Protein AF-A0A2J8RSJ7-F1 (afdb_monomer_lite)

InterPro domains:
  IPR001680 WD40 repeat [PF00400] (1-14)
  IPR001680 WD40 repeat [PF00400] (22-60)
  IPR001680 WD40 repeat [PS50082] (1-14)
  IPR001680 WD40 repeat [SM00320] (20-61)
  IPR015943 WD40/YVTN repeat-like-containing domain superfamily [G3DSA:2.130.10.10] (1-77)
  IPR036322 WD40-repeat-containing domain superfamily [SSF50978] (1-73)
  IPR037363 Sec13/Seh1 family [PTHR11024] (1-69)

Structure (mmCIF, N/CA/C/O backbone):
data_AF-A0A2J8RSJ7-F1
#
_entry.id   AF-A0A2J8RSJ7-F1
#
loop_
_atom_site.group_PDB
_atom_site.id
_atom_site.type_symbol
_atom_site.label_atom_id
_atom_site.label_alt_id
_atom_site.label_comp_id
_atom_site.label_asym_id
_atom_site.label_entity_id
_atom_site.label_seq_id
_atom_site.pdbx_PDB_ins_code
_atom_site.Cartn_x
_atom_site.Cartn_y
_atom_site.Cartn_z
_atom_site.occupancy
_atom_site.B_iso_or_equiv
_atom_site.auth_seq_id
_atom_site.auth_comp_id
_atom_site.auth_asym_id
_atom_site.auth_atom_id
_atom_site.pdbx_PDB_model_num
ATOM 1 N N . MET A 1 1 ? -2.345 -1.305 7.683 1.00 92.62 1 MET A N 1
ATOM 2 C CA . MET A 1 1 ? -1.244 -0.423 7.184 1.00 92.62 1 MET A CA 1
ATOM 3 C C . MET A 1 1 ? -0.725 -0.989 5.875 1.00 92.62 1 MET A C 1
ATOM 5 O O . MET A 1 1 ? -0.497 -2.182 5.825 1.00 92.62 1 MET A O 1
ATOM 9 N N . ALA A 1 2 ? -0.483 -0.171 4.845 1.00 95.25 2 ALA A N 1
ATOM 10 C CA . ALA A 1 2 ? 0.072 -0.654 3.573 1.00 95.25 2 ALA A CA 1
ATOM 11 C C . ALA A 1 2 ? 1.490 -0.126 3.330 1.00 95.25 2 ALA A C 1
ATOM 13 O O . ALA A 1 2 ? 1.805 1.014 3.669 1.00 95.25 2 ALA A O 1
ATOM 14 N N . THR A 1 3 ? 2.328 -0.954 2.714 1.00 96.75 3 THR A N 1
ATOM 15 C CA . THR A 1 3 ? 3.715 -0.639 2.350 1.00 96.75 3 THR A CA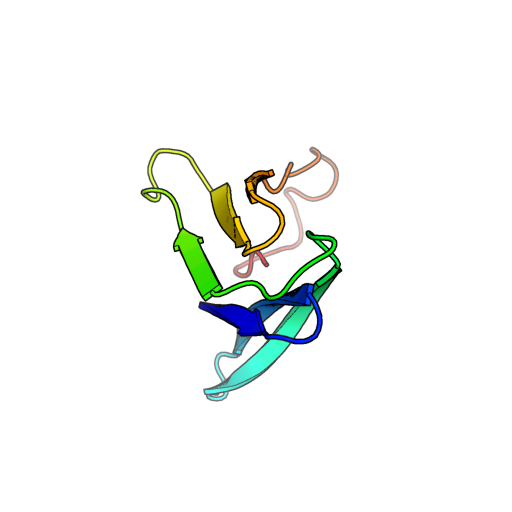 1
ATOM 16 C C . THR A 1 3 ? 3.990 -1.051 0.910 1.00 96.75 3 THR A C 1
ATOM 18 O O . THR A 1 3 ? 3.457 -2.059 0.447 1.00 96.75 3 THR A O 1
ATOM 21 N N . CYS A 1 4 ? 4.858 -0.313 0.225 1.00 96.75 4 CYS A N 1
ATOM 22 C CA . CYS A 1 4 ? 5.302 -0.605 -1.135 1.00 96.75 4 CYS A CA 1
ATOM 23 C C . CYS A 1 4 ? 6.832 -0.686 -1.209 1.00 96.75 4 CYS A C 1
ATOM 25 O O . CYS A 1 4 ? 7.524 -0.106 -0.371 1.00 96.75 4 CYS A O 1
ATOM 27 N N . SER A 1 5 ? 7.360 -1.408 -2.198 1.00 96.31 5 SER A N 1
ATOM 28 C CA . SER A 1 5 ? 8.796 -1.675 -2.317 1.00 96.31 5 SER A CA 1
ATOM 29 C C . SER A 1 5 ? 9.290 -1.628 -3.768 1.00 96.31 5 SER A C 1
ATOM 31 O O . SER A 1 5 ? 8.544 -1.825 -4.734 1.00 96.31 5 SER A O 1
ATOM 33 N N . SER A 1 6 ? 10.599 -1.411 -3.921 1.00 96.94 6 SER A N 1
ATOM 34 C CA . SER A 1 6 ? 11.311 -1.531 -5.199 1.00 96.94 6 SER A CA 1
ATOM 35 C C . SER A 1 6 ? 11.342 -2.968 -5.735 1.00 96.94 6 SER A C 1
ATOM 37 O O . SER A 1 6 ? 11.629 -3.177 -6.910 1.00 96.94 6 SER A O 1
ATOM 39 N N . ASP A 1 7 ? 11.007 -3.963 -4.907 1.00 96.31 7 ASP A N 1
ATOM 40 C CA . ASP A 1 7 ? 10.849 -5.368 -5.317 1.00 96.31 7 ASP A CA 1
ATOM 41 C C . ASP A 1 7 ? 9.541 -5.661 -6.083 1.00 96.31 7 ASP A C 1
ATOM 43 O O . ASP A 1 7 ? 9.263 -6.820 -6.406 1.00 96.31 7 ASP A O 1
ATOM 47 N N . GLN A 1 8 ? 8.774 -4.609 -6.400 1.00 96.81 8 GLN A N 1
ATOM 48 C CA . GLN A 1 8 ? 7.513 -4.635 -7.150 1.00 96.81 8 GLN A CA 1
ATOM 49 C C . GLN A 1 8 ? 6.304 -5.140 -6.343 1.00 96.81 8 GLN A C 1
ATOM 51 O O . GLN A 1 8 ? 5.226 -5.363 -6.910 1.00 96.81 8 GLN A O 1
ATOM 56 N N . SER A 1 9 ? 6.462 -5.324 -5.030 1.00 95.75 9 SER A N 1
ATOM 57 C CA . SER A 1 9 ? 5.395 -5.790 -4.149 1.00 95.75 9 SER A CA 1
ATOM 58 C C . SER A 1 9 ? 4.708 -4.673 -3.372 1.00 95.75 9 SER A C 1
ATOM 60 O O . SER A 1 9 ? 5.283 -3.625 -3.051 1.00 95.75 9 SER A O 1
ATOM 62 N N . VAL A 1 10 ? 3.445 -4.943 -3.057 1.00 97.00 10 VAL A N 1
ATOM 63 C CA . VAL A 1 10 ? 2.672 -4.246 -2.037 1.00 97.00 10 VAL A CA 1
ATOM 64 C C . VAL A 1 10 ? 2.351 -5.255 -0.945 1.00 97.00 10 VAL A C 1
ATOM 66 O O . VAL A 1 10 ? 2.022 -6.412 -1.220 1.00 97.00 10 VAL A O 1
ATOM 69 N N . LYS A 1 11 ? 2.504 -4.811 0.300 1.00 95.81 11 LYS A N 1
ATOM 70 C CA . LYS A 1 11 ? 2.211 -5.602 1.493 1.00 95.81 11 LYS A CA 1
ATOM 71 C C . LYS A 1 11 ? 1.312 -4.837 2.424 1.00 95.81 11 LYS A C 1
ATOM 73 O O . LYS A 1 11 ? 1.398 -3.607 2.504 1.00 95.81 11 LYS A O 1
ATOM 78 N N . VAL A 1 12 ? 0.505 -5.589 3.144 1.00 95.12 12 VAL A N 1
ATOM 79 C CA . VAL A 1 12 ? -0.492 -5.054 4.045 1.00 95.12 12 VAL A CA 1
ATOM 80 C C . VAL A 1 12 ? -0.362 -5.752 5.376 1.00 95.12 12 VAL A C 1
ATOM 82 O O . VAL A 1 12 ? 0.010 -6.924 5.461 1.00 95.12 12 VAL A O 1
ATOM 85 N N . TRP A 1 13 ? -0.518 -4.940 6.405 1.00 94.56 13 TRP A N 1
ATOM 86 C CA . TRP A 1 13 ? -0.147 -5.260 7.755 1.00 94.56 13 TRP A CA 1
ATOM 87 C C . TRP A 1 13 ? -1.260 -4.850 8.691 1.00 94.56 13 TRP A C 1
ATOM 89 O O . TRP A 1 13 ? -1.583 -3.659 8.773 1.00 94.56 13 TRP A O 1
ATOM 99 N N . ASP A 1 14 ? -1.724 -5.807 9.470 1.00 92.75 14 ASP A N 1
ATOM 100 C CA . ASP A 1 14 ? -2.593 -5.552 10.599 1.00 92.75 14 ASP A CA 1
ATOM 101 C C . ASP A 1 14 ? -1.795 -5.499 11.885 1.00 92.75 14 ASP A C 1
ATOM 103 O O . ASP A 1 14 ? -0.776 -6.177 12.058 1.00 92.75 14 ASP A O 1
ATOM 107 N N . LYS A 1 15 ? -2.265 -4.651 12.794 1.00 92.50 15 LYS A N 1
ATOM 108 C CA . LYS A 1 15 ? -1.703 -4.538 14.129 1.00 92.50 15 LYS A CA 1
ATOM 109 C C . LYS A 1 15 ? -2.587 -5.323 15.088 1.00 92.50 15 LYS A C 1
ATOM 111 O O . LYS A 1 15 ? -3.747 -4.972 15.276 1.00 92.50 15 LYS A O 1
ATOM 116 N N . SER A 1 16 ? -2.020 -6.363 15.690 1.00 90.62 16 SER A N 1
ATOM 117 C CA . SER A 1 16 ? -2.649 -7.130 16.765 1.00 90.62 16 SER A CA 1
ATOM 118 C C . SER A 1 16 ? -2.939 -6.238 17.977 1.00 90.62 16 SER A C 1
ATOM 120 O O . SER A 1 16 ? -2.251 -5.238 18.209 1.00 90.62 16 SER A O 1
ATOM 122 N N . GLU A 1 17 ? -3.901 -6.643 18.808 1.00 90.19 17 GLU A N 1
ATOM 123 C CA . GLU A 1 17 ? -4.145 -6.044 20.126 1.00 90.19 17 GLU A CA 1
ATOM 124 C C . GLU A 1 17 ? -2.893 -6.080 21.022 1.00 90.19 17 GLU A C 1
ATOM 126 O O . GLU A 1 17 ? -2.675 -5.165 21.815 1.00 90.19 17 GLU A O 1
ATOM 131 N N . SER A 1 18 ? -2.021 -7.084 20.845 1.00 90.69 18 SER A N 1
ATOM 132 C CA . SER A 1 18 ? -0.717 -7.184 21.524 1.00 90.69 18 SER A CA 1
ATOM 133 C C . SER A 1 18 ? 0.305 -6.140 21.059 1.00 90.69 18 SER A C 1
ATOM 135 O O . SER A 1 18 ? 1.344 -5.962 21.690 1.00 90.69 18 SER A O 1
ATOM 137 N N . GLY A 1 19 ? 0.017 -5.429 19.967 1.00 91.50 19 GLY A N 1
ATOM 138 C CA . GLY A 1 19 ? 0.896 -4.439 19.356 1.00 91.50 19 GLY A CA 1
ATOM 139 C C . GLY A 1 19 ? 1.809 -4.984 18.258 1.00 91.50 19 GLY A C 1
ATOM 140 O O . GLY A 1 19 ? 2.500 -4.187 17.618 1.00 91.50 19 GLY A O 1
ATOM 141 N N . ASP A 1 20 ? 1.783 -6.294 18.013 1.00 94.44 20 ASP A N 1
ATOM 142 C CA . ASP A 1 20 ? 2.566 -6.953 16.969 1.00 94.44 20 ASP A CA 1
ATOM 143 C C . ASP A 1 20 ? 1.989 -6.688 15.574 1.00 94.44 20 ASP A C 1
ATOM 145 O O . ASP A 1 20 ? 0.774 -6.606 15.389 1.00 94.44 20 ASP A O 1
ATOM 149 N N . TRP A 1 21 ? 2.866 -6.565 14.577 1.00 93.94 21 TRP A N 1
ATOM 150 C CA . TRP A 1 21 ? 2.467 -6.416 13.178 1.00 93.94 21 TRP A CA 1
ATOM 151 C C . TRP A 1 21 ? 2.449 -7.769 12.475 1.00 93.94 21 TRP A C 1
ATOM 153 O O . TRP A 1 21 ? 3.454 -8.484 12.459 1.00 93.94 21 TRP A O 1
ATOM 163 N N . HIS A 1 22 ? 1.338 -8.081 11.818 1.00 94.12 22 HIS A N 1
ATOM 164 C CA . HIS A 1 22 ? 1.174 -9.288 11.019 1.00 94.12 22 HIS A CA 1
ATOM 165 C C . HIS A 1 22 ? 0.945 -8.925 9.559 1.00 94.12 22 HIS A C 1
ATOM 167 O O . HIS A 1 22 ? 0.074 -8.123 9.247 1.00 94.12 22 HIS A O 1
ATOM 173 N N . CYS A 1 23 ? 1.736 -9.522 8.663 1.00 94.12 23 CYS A N 1
ATOM 174 C CA . CYS A 1 23 ? 1.522 -9.396 7.224 1.00 94.12 23 CYS A CA 1
ATOM 175 C C . CYS A 1 23 ? 0.319 -10.257 6.836 1.00 94.12 23 CYS A C 1
ATOM 177 O O . CYS A 1 23 ? 0.404 -11.485 6.848 1.00 94.12 23 CYS A O 1
ATOM 179 N N . THR A 1 24 ? -0.790 -9.611 6.526 1.00 92.88 24 THR A N 1
ATOM 180 C CA . THR A 1 24 ? -2.069 -10.232 6.157 1.00 92.88 24 THR A CA 1
ATOM 181 C 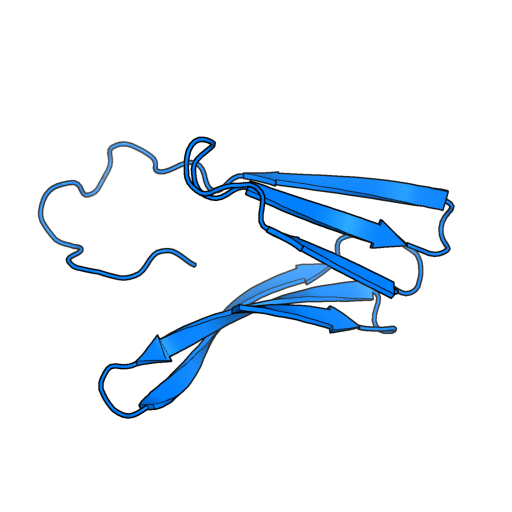C . THR A 1 24 ? -2.125 -10.548 4.673 1.00 92.88 24 THR A C 1
ATOM 183 O O . THR A 1 24 ? -2.701 -11.558 4.272 1.00 92.88 24 THR A O 1
ATOM 186 N N . ALA A 1 25 ? -1.490 -9.713 3.849 1.00 92.06 25 ALA A N 1
ATOM 187 C CA . ALA A 1 25 ? -1.490 -9.874 2.411 1.00 92.06 25 ALA A CA 1
ATOM 188 C C . ALA A 1 25 ? -0.215 -9.296 1.775 1.00 92.06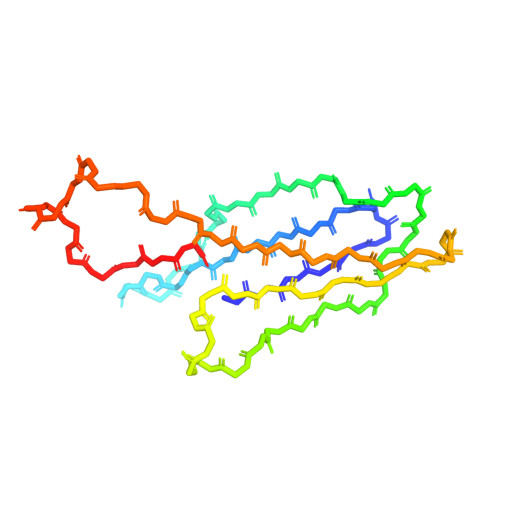 25 ALA A C 1
ATOM 190 O O . ALA A 1 25 ? 0.327 -8.272 2.190 1.00 92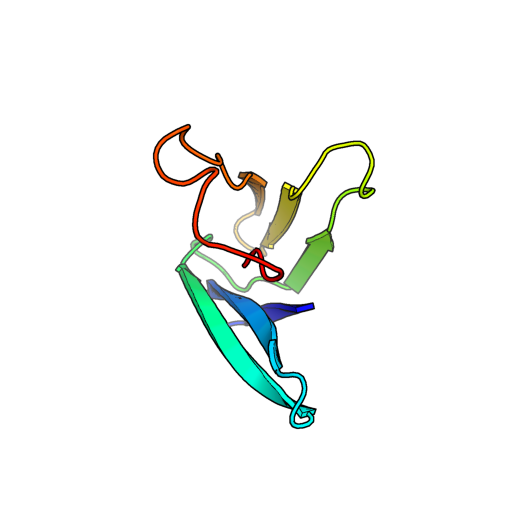.06 25 ALA A O 1
ATOM 191 N N . SER A 1 26 ? 0.296 -9.991 0.758 1.00 94.19 26 SER A N 1
ATOM 192 C CA . SER A 1 26 ? 1.521 -9.629 0.042 1.00 94.19 26 SER A CA 1
ATOM 193 C C . SER A 1 26 ? 1.439 -10.121 -1.394 1.00 94.19 26 SER A C 1
ATOM 195 O O . SER A 1 26 ? 1.359 -11.327 -1.626 1.00 94.19 26 SER A O 1
ATOM 197 N N . TRP A 1 27 ? 1.527 -9.215 -2.361 1.00 95.56 27 TRP A N 1
ATOM 198 C CA . TRP A 1 27 ? 1.473 -9.575 -3.776 1.00 95.56 27 TRP A CA 1
ATOM 199 C C . TRP A 1 27 ? 2.346 -8.661 -4.633 1.00 95.56 27 TRP A C 1
ATOM 201 O O . TRP A 1 27 ? 2.652 -7.524 -4.269 1.00 95.56 27 TRP A O 1
ATOM 211 N N . LYS A 1 28 ? 2.766 -9.177 -5.793 1.00 95.31 28 LYS A N 1
ATOM 212 C CA . LYS A 1 28 ? 3.401 -8.368 -6.837 1.00 95.31 28 LYS A CA 1
ATOM 213 C C . LYS A 1 28 ? 2.319 -7.696 -7.666 1.00 95.31 28 LYS A C 1
ATOM 215 O O . LYS A 1 28 ? 1.420 -8.365 -8.163 1.00 95.31 28 LYS A O 1
ATOM 220 N N . THR A 1 29 ? 2.423 -6.382 -7.795 1.00 93.56 29 THR A N 1
ATOM 221 C CA . THR A 1 29 ? 1.400 -5.539 -8.437 1.00 93.56 29 THR A CA 1
ATOM 222 C C . THR A 1 29 ? 1.880 -4.954 -9.768 1.00 93.56 29 THR A C 1
ATOM 224 O O . THR A 1 29 ? 1.085 -4.724 -10.672 1.00 93.56 29 THR A O 1
ATOM 227 N N . HIS A 1 30 ? 3.192 -4.765 -9.926 1.00 95.31 30 HIS A N 1
ATOM 228 C CA . HIS A 1 30 ? 3.773 -4.005 -11.030 1.00 95.31 30 HIS A CA 1
ATOM 229 C C . HIS A 1 30 ? 4.986 -4.724 -11.637 1.00 95.31 30 HIS A C 1
ATOM 231 O O . HIS A 1 30 ? 5.535 -5.649 -11.043 1.00 95.31 30 HIS A O 1
ATOM 237 N N . SER A 1 31 ? 5.420 -4.294 -12.824 1.00 96.38 31 SER A N 1
ATOM 238 C CA . SER A 1 31 ? 6.663 -4.758 -13.473 1.00 96.38 31 SER A CA 1
ATOM 239 C C . SER A 1 31 ? 7.870 -3.861 -13.159 1.00 96.38 31 SER A C 1
ATOM 241 O O . SER A 1 31 ? 8.983 -4.126 -13.611 1.00 96.38 31 SER A O 1
ATOM 243 N N . GLY A 1 32 ? 7.662 -2.791 -12.387 1.00 96.31 32 GLY A N 1
ATOM 244 C CA . GLY A 1 32 ? 8.694 -1.862 -11.921 1.00 96.31 32 GLY A CA 1
ATOM 245 C C . GLY A 1 32 ? 8.494 -1.449 -10.461 1.00 96.31 32 GLY A C 1
ATOM 246 O O . GLY A 1 32 ? 7.473 -1.776 -9.850 1.00 96.31 32 GLY A O 1
ATOM 247 N N . SER A 1 33 ? 9.465 -0.718 -9.903 1.00 97.38 33 SER A N 1
ATOM 248 C CA . SER A 1 33 ? 9.447 -0.271 -8.504 1.00 97.38 33 SER A CA 1
ATOM 249 C C . SER A 1 33 ? 8.167 0.481 -8.150 1.00 97.38 33 SER A C 1
ATOM 251 O O . SER A 1 33 ? 7.801 1.450 -8.825 1.00 97.38 33 SER A O 1
ATOM 253 N N . VAL A 1 34 ? 7.521 0.061 -7.062 1.00 97.94 34 VAL A N 1
ATOM 254 C CA . VAL A 1 34 ? 6.331 0.728 -6.531 1.00 97.94 34 VAL A CA 1
ATOM 255 C C . VAL A 1 34 ? 6.791 1.844 -5.610 1.00 97.94 34 VAL A C 1
ATOM 257 O O . VAL A 1 34 ? 7.447 1.597 -4.600 1.00 97.94 34 VAL A O 1
ATOM 260 N N . TRP A 1 35 ? 6.471 3.080 -5.970 1.00 96.69 35 TRP A N 1
ATOM 261 C CA . TRP A 1 35 ? 6.964 4.258 -5.254 1.00 96.69 35 TRP A CA 1
ATOM 262 C C . TRP A 1 35 ? 5.886 4.925 -4.403 1.00 96.69 35 TRP A C 1
ATOM 264 O O . TRP A 1 35 ? 6.207 5.749 -3.546 1.00 96.69 35 TRP A O 1
ATOM 274 N N . ARG A 1 36 ? 4.612 4.565 -4.603 1.00 96.50 36 ARG A N 1
ATOM 275 C CA . ARG A 1 36 ? 3.516 5.031 -3.758 1.00 96.50 36 ARG A CA 1
ATOM 276 C C . ARG A 1 36 ? 2.419 3.987 -3.624 1.00 96.50 36 ARG A C 1
ATOM 278 O O . ARG A 1 36 ? 2.068 3.301 -4.583 1.00 96.50 36 ARG A O 1
ATOM 285 N N . VAL A 1 37 ? 1.852 3.944 -2.426 1.00 97.19 37 VAL A N 1
ATOM 286 C CA . VAL A 1 37 ? 0.628 3.223 -2.094 1.00 97.19 37 VAL A CA 1
ATOM 287 C C . VAL A 1 37 ? -0.249 4.127 -1.231 1.00 97.19 37 VAL A C 1
ATOM 289 O O . VAL A 1 37 ? 0.266 4.894 -0.413 1.00 97.19 37 VAL A O 1
ATOM 292 N N . THR A 1 38 ? -1.560 4.099 -1.438 1.00 96.69 38 THR A N 1
ATOM 293 C CA . THR A 1 38 ? -2.507 4.903 -0.664 1.00 96.69 38 THR A CA 1
ATOM 294 C C . THR A 1 38 ? -3.818 4.161 -0.474 1.00 96.69 38 THR A C 1
ATOM 296 O O . THR A 1 38 ? -4.248 3.410 -1.347 1.00 96.69 38 THR A O 1
ATOM 299 N N . TRP A 1 39 ? -4.424 4.373 0.687 1.00 95.25 39 TRP A N 1
ATOM 300 C CA . TRP A 1 39 ? -5.758 3.893 0.999 1.00 95.25 39 TRP A CA 1
ATOM 301 C C . TRP A 1 39 ? -6.786 4.904 0.518 1.00 95.25 39 TRP A C 1
ATOM 303 O O . TRP A 1 39 ? -6.582 6.113 0.656 1.00 95.25 39 TRP A O 1
ATOM 313 N N . ALA A 1 40 ? -7.885 4.406 -0.033 1.00 94.44 40 ALA A N 1
ATOM 314 C CA . ALA A 1 40 ? -9.055 5.226 -0.276 1.00 94.44 40 ALA A CA 1
ATOM 315 C C . ALA A 1 40 ? -9.672 5.690 1.049 1.00 94.44 40 ALA A C 1
ATOM 317 O O . ALA A 1 40 ? -9.364 5.184 2.132 1.00 94.44 40 ALA A O 1
ATOM 318 N N . HIS A 1 41 ? -10.561 6.675 0.952 1.00 93.00 41 HIS A N 1
ATOM 319 C CA . HIS A 1 41 ? -11.338 7.101 2.103 1.00 93.00 41 HIS A CA 1
ATOM 320 C C . HIS A 1 41 ? -12.209 5.930 2.611 1.00 93.00 41 HIS A C 1
ATOM 322 O O . HIS A 1 41 ? -12.786 5.228 1.778 1.00 93.00 41 HIS A O 1
ATOM 328 N N . PRO A 1 42 ? -12.353 5.727 3.938 1.00 87.25 42 PRO A N 1
ATOM 329 C CA . PRO A 1 42 ? -13.089 4.588 4.497 1.00 87.25 42 PRO A CA 1
ATOM 330 C C . PRO A 1 42 ? -14.550 4.467 4.039 1.00 87.25 42 PRO A C 1
ATOM 332 O O . PRO A 1 42 ? -15.129 3.390 4.133 1.00 87.25 42 PRO A O 1
ATOM 335 N N . GLU A 1 43 ? -15.153 5.549 3.531 1.00 90.50 43 GLU A N 1
ATOM 336 C CA . GLU A 1 43 ? -16.511 5.519 2.961 1.00 90.50 43 GLU A CA 1
ATOM 337 C C . GLU A 1 43 ? -16.628 4.633 1.712 1.00 90.50 43 GLU A C 1
ATOM 339 O O . GLU A 1 43 ? -17.711 4.138 1.415 1.00 90.50 43 GLU A O 1
ATOM 344 N N . PHE A 1 44 ? -15.518 4.418 0.999 1.00 86.12 44 PHE A N 1
ATOM 345 C CA . PHE A 1 44 ? -15.447 3.556 -0.182 1.00 86.12 44 PHE A CA 1
ATOM 346 C C . PHE A 1 44 ? -15.059 2.116 0.173 1.00 86.12 44 PHE A C 1
ATOM 348 O O . PHE A 1 44 ? -14.786 1.319 -0.717 1.00 86.12 44 PHE A O 1
ATOM 355 N N . GLY A 1 45 ? -15.006 1.784 1.466 1.00 87.75 45 GLY A N 1
ATOM 356 C CA . GLY A 1 45 ? -14.536 0.492 1.940 1.00 87.75 45 GLY A CA 1
ATOM 357 C C . GLY A 1 45 ? -13.018 0.353 1.854 1.00 87.75 45 GLY A C 1
ATOM 358 O O . GLY A 1 45 ? -12.263 1.325 1.947 1.00 87.75 45 GLY A O 1
ATOM 359 N N . GLN A 1 46 ? -12.557 -0.886 1.717 1.00 90.56 46 GLN A N 1
ATOM 360 C CA . GLN A 1 46 ? -11.134 -1.204 1.726 1.00 90.56 46 GLN A CA 1
ATOM 361 C C . GLN A 1 46 ? -10.582 -1.257 0.315 1.00 90.56 46 GLN A C 1
ATOM 363 O O . GLN A 1 46 ? -10.453 -2.316 -0.302 1.00 90.56 46 GLN A O 1
ATOM 368 N N . VAL A 1 47 ? -10.249 -0.066 -0.167 1.00 93.81 47 VAL A N 1
ATOM 369 C CA . VAL A 1 47 ? -9.673 0.143 -1.489 1.00 93.81 47 VAL A CA 1
ATOM 370 C C . VAL A 1 47 ? -8.259 0.699 -1.354 1.00 93.81 47 VAL A C 1
ATOM 372 O O . VAL A 1 47 ? -7.994 1.616 -0.573 1.00 93.81 47 VAL A O 1
ATOM 375 N N . LEU A 1 48 ? -7.347 0.154 -2.151 1.00 95.06 48 LEU A N 1
ATOM 376 C CA . LEU A 1 48 ? -5.947 0.545 -2.234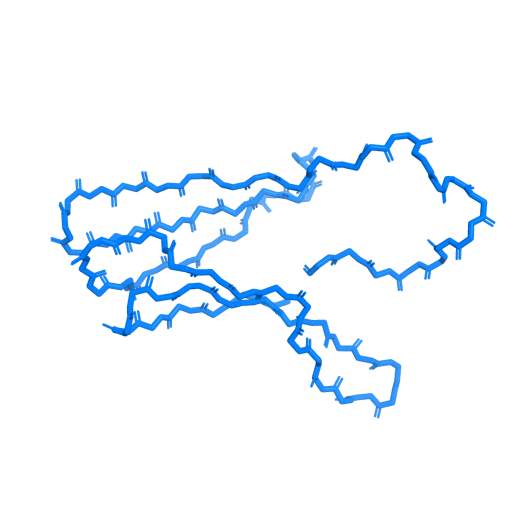 1.00 95.06 48 LEU A CA 1
ATOM 377 C C . LEU A 1 48 ? -5.603 0.963 -3.653 1.00 95.06 48 LEU A C 1
ATOM 379 O O . LEU A 1 48 ? -5.952 0.273 -4.606 1.00 95.06 48 LEU A O 1
ATOM 383 N N . ALA A 1 49 ? -4.813 2.017 -3.796 1.00 97.06 49 ALA A N 1
ATOM 384 C CA . ALA A 1 49 ? -4.182 2.359 -5.061 1.00 97.06 49 ALA A CA 1
ATOM 385 C C . ALA A 1 49 ? -2.658 2.285 -4.938 1.00 97.06 49 ALA A C 1
ATOM 387 O O . ALA A 1 49 ? -2.078 2.742 -3.949 1.00 97.06 49 ALA A O 1
ATOM 388 N N . SER A 1 50 ? -2.003 1.743 -5.963 1.00 97.19 50 SER A N 1
ATOM 389 C CA . SER A 1 50 ? -0.546 1.733 -6.110 1.00 97.19 50 SER A CA 1
ATOM 390 C C . SER A 1 50 ? -0.125 2.306 -7.459 1.00 97.19 50 SER A C 1
ATOM 392 O O . SER A 1 50 ? -0.846 2.175 -8.449 1.00 97.19 50 SER A O 1
ATOM 394 N N . CYS A 1 51 ? 1.052 2.931 -7.517 1.00 97.62 51 CYS A N 1
ATOM 395 C CA . CYS A 1 51 ? 1.653 3.369 -8.777 1.00 97.62 51 CYS A CA 1
ATOM 396 C C . CYS A 1 51 ? 3.144 3.028 -8.864 1.00 97.62 51 CYS A C 1
ATOM 398 O O . CYS A 1 51 ? 3.857 2.940 -7.856 1.00 97.62 51 CYS A O 1
ATOM 400 N N . SER A 1 52 ? 3.609 2.822 -10.098 1.00 98.00 52 SER A N 1
ATOM 401 C CA . SER A 1 52 ? 4.941 2.294 -10.390 1.00 98.00 52 SER A CA 1
ATOM 402 C C . SER A 1 52 ? 5.671 3.075 -11.483 1.00 98.00 52 SER A C 1
ATOM 404 O O . SER A 1 52 ? 5.080 3.810 -12.276 1.00 98.00 52 SER A O 1
ATOM 406 N N . PHE A 1 53 ? 6.994 2.911 -11.520 1.00 97.19 53 PHE A N 1
ATOM 407 C CA . PHE A 1 53 ? 7.854 3.379 -12.611 1.00 97.19 53 PHE A CA 1
ATOM 408 C C . PHE A 1 53 ? 7.580 2.688 -13.955 1.00 97.19 53 PHE A C 1
ATOM 410 O O . PHE A 1 53 ? 8.015 3.186 -14.993 1.00 97.19 53 PHE A O 1
ATOM 417 N N . ASP A 1 54 ? 6.834 1.580 -13.971 1.00 96.69 54 ASP A N 1
ATOM 418 C CA . ASP A 1 54 ? 6.405 0.913 -15.209 1.00 96.69 54 ASP A CA 1
ATOM 419 C C . ASP A 1 54 ? 5.327 1.685 -15.999 1.00 96.69 54 ASP A C 1
ATOM 421 O O . ASP A 1 54 ? 4.892 1.226 -17.056 1.00 96.69 54 ASP A O 1
ATOM 425 N N . ARG A 1 55 ? 4.967 2.890 -15.532 1.00 97.25 55 ARG A N 1
ATOM 426 C CA . ARG A 1 55 ? 3.944 3.787 -16.094 1.00 97.25 55 ARG A CA 1
ATOM 427 C C . ARG A 1 55 ? 2.517 3.268 -15.915 1.00 97.25 55 ARG A C 1
ATOM 429 O O . ARG A 1 55 ? 1.627 3.682 -16.655 1.00 97.25 55 ARG A O 1
ATOM 436 N N . THR A 1 56 ? 2.290 2.399 -14.932 1.00 96.94 56 THR A N 1
ATOM 437 C CA . THR A 1 56 ? 0.957 1.902 -14.583 1.00 96.94 56 THR A CA 1
ATOM 438 C C . THR A 1 56 ? 0.551 2.292 -13.162 1.00 96.94 56 THR A C 1
ATOM 440 O O . THR A 1 56 ? 1.380 2.561 -12.284 1.00 96.94 56 THR A O 1
ATOM 443 N N . ALA A 1 57 ? -0.762 2.324 -12.950 1.00 96.75 57 ALA A N 1
ATOM 444 C CA . ALA A 1 57 ? -1.387 2.375 -11.640 1.00 96.75 57 ALA A CA 1
ATOM 445 C C . ALA A 1 57 ? -2.374 1.211 -11.532 1.00 96.75 57 ALA A C 1
ATOM 447 O O . ALA A 1 57 ? -2.999 0.836 -12.525 1.00 96.75 57 ALA A O 1
ATOM 448 N N . ALA A 1 58 ? -2.491 0.644 -10.338 1.00 95.62 58 ALA A N 1
ATOM 449 C CA . ALA A 1 58 ? -3.396 -0.457 -10.042 1.00 95.62 58 ALA A CA 1
ATOM 450 C C . ALA A 1 58 ? -4.278 -0.083 -8.850 1.00 95.62 58 ALA A C 1
ATOM 452 O O . ALA A 1 58 ? -3.816 0.576 -7.915 1.00 95.62 58 ALA A O 1
ATOM 453 N N . VAL A 1 59 ? -5.540 -0.508 -8.900 1.00 95.31 59 VAL A N 1
ATOM 454 C CA . VAL A 1 59 ? -6.507 -0.355 -7.811 1.00 95.31 59 VAL A CA 1
ATOM 455 C C . VAL A 1 59 ? -6.927 -1.744 -7.356 1.00 95.31 59 VAL A C 1
ATOM 457 O O . VAL A 1 59 ? -7.212 -2.608 -8.183 1.00 95.31 59 VAL A O 1
ATOM 460 N N . TRP A 1 60 ? -6.932 -1.940 -6.045 1.00 92.44 60 TRP A N 1
ATOM 461 C CA . TRP A 1 60 ? -7.260 -3.189 -5.377 1.00 92.44 60 TRP A CA 1
ATOM 462 C C . TRP A 1 60 ? -8.404 -2.929 -4.415 1.00 92.44 60 TRP A C 1
ATOM 464 O O . TRP A 1 60 ? -8.394 -1.926 -3.707 1.00 92.44 60 TRP A O 1
ATOM 474 N N . GLU A 1 61 ? -9.363 -3.836 -4.381 1.00 90.69 61 GLU A N 1
ATOM 475 C CA . GLU A 1 61 ? -10.487 -3.806 -3.456 1.00 90.69 61 GLU A CA 1
ATOM 476 C C . GLU A 1 61 ? -10.578 -5.176 -2.796 1.00 90.69 61 GLU A C 1
ATOM 478 O O . GLU A 1 61 ? -10.481 -6.204 -3.476 1.00 90.69 61 GLU A O 1
ATOM 483 N N . GLU A 1 62 ? -10.746 -5.208 -1.477 1.00 85.81 62 GLU A N 1
ATOM 484 C CA . GLU A 1 62 ? -11.115 -6.454 -0.815 1.00 85.81 62 GLU A CA 1
ATOM 485 C C . GLU A 1 62 ? -12.605 -6.707 -0.993 1.00 85.81 62 GLU A C 1
ATOM 487 O O . GLU A 1 62 ? -13.454 -6.001 -0.451 1.00 85.81 62 GLU A O 1
ATOM 492 N N . ILE A 1 63 ? -12.914 -7.775 -1.723 1.00 81.44 63 ILE A N 1
ATOM 493 C CA . ILE A 1 63 ? -14.274 -8.277 -1.848 1.00 81.44 63 ILE A CA 1
ATOM 494 C C . ILE A 1 63 ? -14.537 -9.195 -0.654 1.00 81.44 63 ILE A C 1
ATOM 496 O O . ILE A 1 63 ? -14.048 -10.327 -0.602 1.00 81.44 63 ILE A O 1
ATOM 500 N N . VAL A 1 64 ? -15.336 -8.720 0.300 1.00 66.25 64 VAL A N 1
ATOM 501 C CA . VAL A 1 64 ? -15.878 -9.566 1.366 1.00 66.25 64 VAL A CA 1
ATOM 502 C C . VAL A 1 64 ? -16.937 -10.471 0.738 1.00 66.25 64 VAL A C 1
ATOM 504 O O . VAL A 1 64 ? -18.082 -10.075 0.548 1.00 66.25 64 VAL A O 1
ATOM 507 N N . GLY A 1 65 ? -16.558 -11.690 0.358 1.00 52.75 65 GLY A N 1
ATOM 508 C CA . GLY A 1 65 ? -17.547 -12.711 0.015 1.00 52.75 65 GLY A CA 1
ATOM 509 C C . GLY A 1 65 ? -18.406 -13.035 1.243 1.00 52.75 65 GLY A C 1
ATOM 510 O O . GLY A 1 65 ? -17.847 -13.222 2.324 1.00 52.75 65 GLY A O 1
ATOM 511 N N . GLU A 1 66 ? -19.729 -13.144 1.067 1.00 50.25 66 GLU A N 1
ATOM 512 C CA . GLU A 1 66 ? -20.797 -13.453 2.056 1.00 50.25 66 GLU A CA 1
ATOM 513 C C . GLU A 1 66 ? -20.604 -14.741 2.902 1.00 50.25 66 GLU A C 1
ATOM 515 O O . GLU A 1 66 ? -21.528 -15.252 3.531 1.00 50.25 66 GLU A O 1
ATOM 520 N N . SER A 1 67 ? -19.412 -15.327 2.947 1.00 45.09 67 SER A N 1
ATOM 521 C CA . SER A 1 67 ? -19.181 -16.653 3.516 1.00 45.09 67 SER A CA 1
ATOM 522 C C . SER A 1 67 ? -18.774 -16.662 4.991 1.00 45.09 67 SER A C 1
A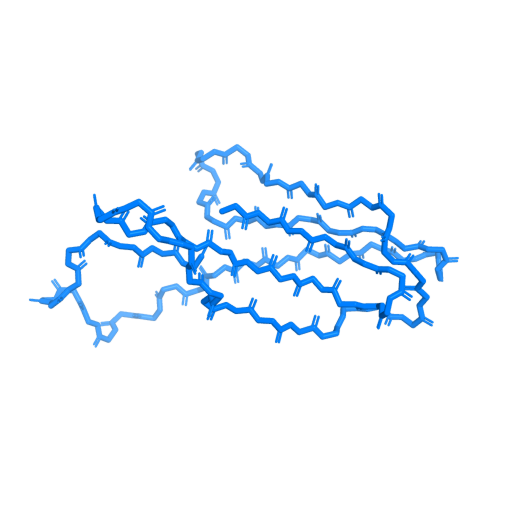TOM 524 O O . SER A 1 67 ? -18.348 -17.718 5.453 1.00 45.09 67 SER A O 1
ATOM 526 N N . ASN A 1 68 ? -18.841 -15.558 5.756 1.00 46.56 68 ASN A N 1
ATOM 527 C CA . ASN A 1 68 ? -18.462 -15.625 7.181 1.00 46.56 68 ASN A CA 1
ATOM 528 C C . ASN A 1 68 ? -18.955 -14.500 8.118 1.00 46.56 68 ASN A C 1
ATOM 530 O O . ASN A 1 68 ? -18.274 -14.177 9.095 1.00 46.56 68 ASN A O 1
ATOM 534 N N . ASP A 1 69 ? -20.173 -13.986 7.928 1.00 49.69 69 ASP A N 1
ATOM 535 C CA . ASP A 1 69 ? -20.826 -13.006 8.831 1.00 49.69 69 ASP A CA 1
ATOM 536 C C . ASP A 1 69 ? -21.049 -13.478 10.288 1.00 49.69 69 ASP A C 1
ATOM 538 O O . ASP A 1 69 ? -21.684 -12.792 11.087 1.00 49.69 69 ASP A O 1
ATOM 542 N N . LYS A 1 70 ? -20.542 -14.652 10.686 1.00 44.66 70 LYS A N 1
ATOM 543 C CA . LYS A 1 70 ? -20.721 -15.191 12.044 1.00 44.66 70 LYS A CA 1
ATOM 544 C C . LYS A 1 70 ? -19.462 -15.348 12.888 1.00 44.66 70 LYS A C 1
ATOM 546 O O . LYS A 1 70 ? -19.614 -15.657 14.065 1.00 44.66 70 LYS A O 1
ATOM 551 N N . LEU A 1 71 ? -18.248 -15.158 12.361 1.00 45.12 71 LEU A N 1
ATOM 552 C CA . LEU A 1 71 ? -17.038 -15.537 13.119 1.00 45.12 71 LEU A CA 1
ATOM 553 C C . LEU A 1 71 ? -15.864 -14.556 13.113 1.00 45.12 71 LEU A C 1
ATOM 555 O O . LEU A 1 71 ? -14.842 -14.871 13.718 1.00 45.12 71 LEU A O 1
ATOM 559 N N . ARG A 1 72 ? -15.948 -13.381 12.485 1.00 47.62 72 ARG A N 1
ATOM 560 C CA . ARG A 1 72 ? -14.767 -12.508 12.377 1.00 47.62 72 ARG A CA 1
ATOM 561 C C . ARG A 1 72 ? -15.038 -11.121 12.933 1.00 47.62 72 ARG A C 1
ATOM 563 O O . ARG A 1 72 ? -15.279 -10.167 12.207 1.00 47.62 72 ARG A O 1
ATOM 570 N N . GLY A 1 73 ? -14.983 -11.029 14.259 1.00 46.50 73 GLY A N 1
ATOM 571 C CA . GLY A 1 73 ? -14.708 -9.760 14.913 1.00 46.50 73 GLY A CA 1
ATOM 572 C C . GLY A 1 73 ? -13.325 -9.264 14.485 1.00 46.50 73 GLY A C 1
ATOM 573 O O . GLY A 1 73 ? -12.343 -9.971 14.674 1.00 46.50 73 GLY A O 1
ATOM 574 N N . GLN A 1 74 ? -13.295 -8.058 13.916 1.00 55.53 74 GLN A N 1
ATOM 575 C CA . GLN A 1 74 ? -12.144 -7.151 13.862 1.00 55.53 74 GLN A CA 1
ATOM 576 C C . GLN A 1 74 ? -10.851 -7.712 13.238 1.00 55.53 74 GLN A C 1
ATOM 578 O O . GLN A 1 74 ? -9.945 -8.142 13.944 1.00 55.53 74 GLN A O 1
ATOM 583 N N . SER A 1 75 ? -10.747 -7.664 11.909 1.00 48.88 75 SER A N 1
ATOM 584 C CA . SER A 1 75 ? -9.514 -7.356 11.150 1.00 48.88 75 SER A CA 1
ATOM 585 C C . SER A 1 75 ? -9.760 -7.676 9.684 1.00 48.88 75 SER A C 1
ATOM 587 O O . SER A 1 75 ? -10.017 -8.824 9.305 1.00 48.88 75 SER A O 1
ATOM 589 N N . HIS A 1 76 ? -9.723 -6.631 8.875 1.00 56.62 76 HIS A N 1
ATOM 590 C CA . HIS A 1 76 ? -9.686 -6.755 7.437 1.00 56.62 76 HIS A CA 1
ATOM 591 C C . HIS A 1 76 ? -8.325 -6.236 6.962 1.00 56.62 76 HIS A C 1
ATOM 593 O O . HIS A 1 76 ? -7.844 -5.254 7.522 1.00 56.62 76 HIS A O 1
ATOM 599 N N . TRP A 1 77 ? -7.757 -6.987 6.010 1.00 62.53 77 TRP A N 1
ATOM 600 C CA . TRP A 1 77 ? -6.356 -7.050 5.561 1.00 62.53 77 TRP A CA 1
ATOM 601 C C . TRP A 1 77 ? -5.436 -5.853 5.865 1.00 62.53 77 TRP A C 1
ATOM 603 O O . TRP A 1 77 ? -5.711 -4.687 5.508 1.00 62.53 77 TRP A O 1
#

pLDDT: mean 86.4, std 17.05, range [44.66, 98.0]

Sequence (77 aa):
MATCSSDQSVKVWDKSESGDWHCTASWKTHSGSVWRVTWAHPEFGQVLASCSFDRTAAVWEEIVGESNDKLRGQSHW

Foldseek 3Di:
DWDFFQVQKIWDWDQDPVRDIDTPDMDRDDPGGWPDKDFDDCVVPGKIWIDGPNGDIDIDHDDPDPPPPDDDDDDDD

Organism: Pongo abelii (NCBI:txid9601)

Secondary structure (DSSP, 8-state):
-EEE-TTSEEEEEEEPTTS-EEEEEEEE--SS-EEEEEEPPGGG-SEEEEEETTS-EEEEE----SS-TTT--S---

Radius of gyration: 13.75 Å; chains: 1; bounding box: 32×24×38 Å